Protein AF-A0A6B3IIB8-F1 (afdb_monomer_lite)

Structure (mmCIF, N/CA/C/O backbone):
data_AF-A0A6B3IIB8-F1
#
_entry.id   AF-A0A6B3IIB8-F1
#
loop_
_atom_site.group_PDB
_atom_site.id
_atom_site.type_symbol
_atom_site.label_atom_id
_atom_site.label_alt_id
_atom_site.label_comp_id
_atom_site.label_asym_id
_atom_site.label_entity_id
_atom_site.label_seq_id
_atom_site.pdbx_PDB_ins_code
_atom_site.Cartn_x
_atom_site.Cartn_y
_atom_site.Cartn_z
_atom_site.occupancy
_atom_site.B_iso_or_equiv
_atom_site.auth_seq_id
_atom_site.auth_comp_id
_atom_site.auth_asym_id
_atom_site.auth_atom_id
_atom_site.pdbx_PDB_model_num
ATOM 1 N N . ARG A 1 1 ? 7.238 1.100 -11.760 1.00 87.75 1 ARG A N 1
ATOM 2 C CA . ARG A 1 1 ? 7.744 -0.270 -12.069 1.00 87.75 1 ARG A CA 1
ATOM 3 C C . ARG A 1 1 ? 7.676 -1.134 -10.823 1.00 87.75 1 ARG A C 1
ATOM 5 O O . ARG A 1 1 ? 7.279 -2.292 -10.932 1.00 87.75 1 ARG A O 1
ATOM 12 N N . TYR A 1 2 ? 8.056 -0.547 -9.692 1.00 95.62 2 TYR A N 1
ATOM 13 C CA . TYR A 1 2 ? 7.989 -1.125 -8.362 1.00 95.62 2 TYR A CA 1
ATOM 14 C C . TYR A 1 2 ? 6.750 -0.595 -7.635 1.00 95.62 2 TYR A C 1
ATOM 16 O O . TYR A 1 2 ? 6.317 0.524 -7.918 1.00 95.62 2 TYR A O 1
ATOM 24 N N . SER A 1 3 ? 6.176 -1.385 -6.733 1.00 96.44 3 SER A N 1
ATOM 25 C CA . SER A 1 3 ? 5.049 -0.958 -5.892 1.00 96.44 3 SER A CA 1
ATOM 26 C C . SER A 1 3 ? 5.464 0.090 -4.854 1.00 96.44 3 SER A C 1
ATOM 28 O O . SER A 1 3 ? 4.703 1.011 -4.575 1.00 96.44 3 SER A O 1
ATOM 30 N N . MET A 1 4 ? 6.704 0.026 -4.368 1.00 97.56 4 MET A N 1
ATOM 31 C CA . MET A 1 4 ? 7.276 1.012 -3.445 1.00 97.56 4 MET A CA 1
ATOM 32 C C . MET A 1 4 ? 7.233 2.443 -4.006 1.00 97.56 4 MET A C 1
ATOM 34 O O . MET A 1 4 ? 6.848 3.361 -3.291 1.00 97.56 4 MET A O 1
ATOM 38 N N . ASP A 1 5 ? 7.511 2.649 -5.303 1.00 97.12 5 ASP A N 1
ATOM 39 C CA . ASP A 1 5 ? 7.397 3.972 -5.958 1.00 97.12 5 ASP A CA 1
ATOM 40 C C . ASP A 1 5 ? 5.986 4.575 -5.806 1.00 97.12 5 ASP A C 1
ATOM 42 O O . ASP A 1 5 ? 5.776 5.792 -5.860 1.00 97.12 5 ASP A O 1
ATOM 46 N N . TRP A 1 6 ? 4.994 3.698 -5.670 1.00 97.50 6 TRP A N 1
ATOM 47 C CA . TRP A 1 6 ? 3.591 4.043 -5.580 1.00 97.50 6 TRP A CA 1
ATOM 48 C C . TRP A 1 6 ? 3.170 4.337 -4.133 1.00 97.50 6 TRP A C 1
ATOM 50 O O . TRP A 1 6 ? 2.688 5.447 -3.897 1.00 97.50 6 TRP A O 1
ATOM 60 N N . TYR A 1 7 ? 3.402 3.436 -3.170 1.00 97.94 7 TYR A N 1
ATOM 61 C CA . TYR A 1 7 ? 2.921 3.620 -1.790 1.00 97.94 7 TYR A CA 1
ATOM 62 C C . TYR A 1 7 ? 3.927 4.269 -0.821 1.00 97.94 7 TYR A C 1
ATOM 64 O O . TYR A 1 7 ? 3.489 4.852 0.169 1.00 97.94 7 TYR A O 1
ATOM 72 N N . TYR A 1 8 ? 5.247 4.260 -1.071 1.00 98.50 8 TYR A N 1
ATOM 73 C CA . TYR A 1 8 ? 6.217 4.887 -0.150 1.00 98.50 8 TYR A CA 1
ATOM 74 C C . TYR A 1 8 ? 6.034 6.390 0.052 1.00 98.50 8 TYR A C 1
ATOM 76 O O . TYR A 1 8 ? 6.198 6.832 1.186 1.00 98.50 8 TYR A O 1
ATOM 84 N N . PRO A 1 9 ? 5.667 7.203 -0.957 1.00 98.56 9 PRO A N 1
ATOM 85 C CA . PRO A 1 9 ? 5.380 8.614 -0.707 1.00 98.56 9 PRO A CA 1
ATOM 86 C C . PRO A 1 9 ? 4.243 8.820 0.302 1.00 98.56 9 PRO A C 1
ATOM 88 O O . PRO A 1 9 ? 4.275 9.787 1.056 1.00 98.56 9 PRO A O 1
ATOM 91 N N . VAL A 1 10 ? 3.280 7.893 0.348 1.00 98.56 10 VAL A N 1
ATOM 92 C CA . VAL A 1 10 ? 2.183 7.892 1.324 1.00 98.56 10 VAL A CA 1
ATOM 93 C C . VAL A 1 10 ? 2.665 7.376 2.678 1.00 98.56 10 VAL A C 1
ATOM 95 O O . VAL A 1 10 ? 2.515 8.063 3.683 1.00 98.56 10 VAL A O 1
ATOM 98 N N . LEU A 1 11 ? 3.309 6.204 2.705 1.00 98.56 11 LEU A N 1
ATOM 99 C CA . LEU A 1 11 ? 3.833 5.594 3.932 1.00 98.56 11 LEU A CA 1
ATOM 100 C C . LEU A 1 11 ? 4.833 6.508 4.659 1.00 98.56 11 LEU A C 1
ATOM 102 O O . LEU A 1 11 ? 4.790 6.639 5.877 1.00 98.56 11 LEU A O 1
ATOM 106 N N . GLY A 1 12 ? 5.722 7.154 3.905 1.00 98.00 12 GLY A N 1
ATOM 107 C CA . GLY A 1 12 ? 6.724 8.087 4.416 1.00 98.00 12 GLY A CA 1
ATOM 108 C C . GLY A 1 12 ? 6.185 9.486 4.724 1.00 98.00 12 GLY A C 1
ATOM 109 O O . GLY A 1 12 ? 6.950 10.333 5.177 1.00 98.00 12 GLY A O 1
ATOM 110 N N . GLY A 1 13 ? 4.900 9.754 4.465 1.00 97.50 13 GLY A N 1
ATOM 111 C CA . GL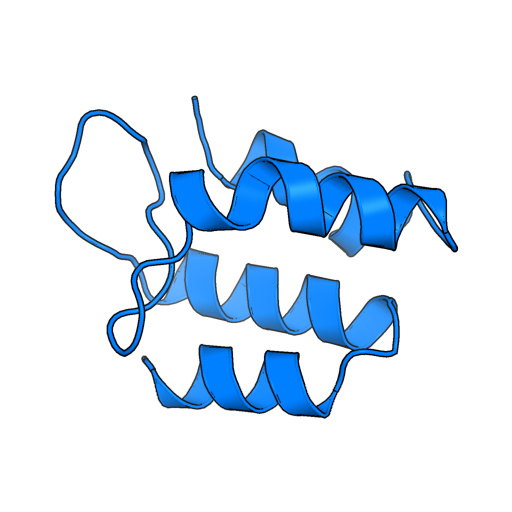Y A 1 13 ? 4.248 11.028 4.778 1.00 97.50 13 GLY A CA 1
ATOM 112 C C . GLY A 1 13 ? 4.624 12.202 3.868 1.00 97.50 13 GLY A C 1
ATOM 113 O O . GLY A 1 13 ? 4.299 13.343 4.188 1.00 97.50 13 GLY A O 1
ATOM 114 N N . ALA A 1 14 ? 5.290 11.956 2.736 1.00 98.38 14 ALA A N 1
ATOM 115 C CA . ALA A 1 14 ? 5.587 12.991 1.743 1.00 98.38 14 ALA A CA 1
ATOM 116 C C . ALA A 1 14 ? 4.331 13.423 0.963 1.00 98.38 14 ALA A C 1
ATOM 118 O O . ALA A 1 14 ? 4.221 14.578 0.559 1.00 98.38 14 ALA A O 1
ATOM 119 N N . VAL A 1 15 ? 3.387 12.499 0.770 1.00 98.38 15 VAL A N 1
ATOM 120 C CA . VAL A 1 15 ? 2.067 12.727 0.173 1.00 98.38 15 VAL A CA 1
ATOM 121 C C . VAL A 1 15 ? 1.016 12.362 1.216 1.00 98.38 15 VAL A C 1
ATOM 123 O O . VAL A 1 15 ? 1.049 11.263 1.764 1.00 98.38 15 VAL A O 1
ATOM 126 N N . THR A 1 16 ? 0.085 13.272 1.505 1.00 98.00 16 THR A N 1
ATOM 127 C CA . THR A 1 16 ? -0.916 13.101 2.573 1.00 98.00 16 THR A CA 1
ATOM 128 C C . THR A 1 16 ? -2.307 13.562 2.134 1.00 98.00 16 THR A C 1
ATOM 130 O O . THR A 1 16 ? -2.486 14.125 1.052 1.00 98.00 16 THR A O 1
ATOM 133 N N . GLY A 1 17 ? -3.318 13.297 2.967 1.00 97.06 17 GLY A N 1
ATOM 134 C CA . GLY A 1 17 ? -4.689 13.741 2.724 1.00 97.06 17 GLY A CA 1
ATOM 135 C C . GLY A 1 17 ? -5.293 13.161 1.434 1.00 97.06 17 GLY A C 1
ATOM 136 O O . GLY A 1 17 ? -4.954 12.042 1.047 1.00 97.06 17 GLY A O 1
ATOM 137 N N . PRO A 1 18 ? -6.178 13.904 0.744 1.00 97.50 18 PRO A N 1
ATOM 138 C CA . PRO A 1 18 ? -6.866 13.412 -0.452 1.00 97.50 18 PRO A CA 1
ATOM 139 C C . PRO A 1 18 ? -5.933 12.979 -1.591 1.00 97.50 18 PRO A C 1
ATOM 141 O O . PRO A 1 18 ? -6.275 12.073 -2.350 1.00 97.50 18 PRO A O 1
ATOM 144 N N . GLU A 1 19 ? -4.751 13.594 -1.706 1.00 98.19 19 GLU A N 1
ATOM 145 C CA . GLU A 1 19 ? -3.756 13.222 -2.718 1.00 98.19 19 GLU A CA 1
ATOM 146 C C . GLU A 1 19 ? -3.187 11.823 -2.455 1.00 98.19 19 GLU A C 1
ATOM 148 O O . GLU A 1 19 ? -3.014 11.041 -3.389 1.00 98.19 19 GLU A O 1
ATOM 153 N N . ALA A 1 20 ? -2.964 11.469 -1.185 1.00 98.31 20 ALA A N 1
ATOM 154 C CA . ALA A 1 20 ? -2.522 10.129 -0.816 1.00 98.31 20 ALA A CA 1
ATOM 155 C C . ALA A 1 20 ? -3.565 9.078 -1.200 1.00 98.31 20 ALA A C 1
ATOM 157 O O . ALA A 1 20 ? -3.228 8.085 -1.845 1.00 98.31 20 ALA A O 1
ATOM 158 N N . THR A 1 21 ? -4.837 9.325 -0.878 1.00 97.31 21 THR A N 1
ATOM 159 C CA . THR A 1 21 ? -5.937 8.427 -1.250 1.00 97.31 21 THR A CA 1
ATOM 160 C C . THR A 1 21 ? -6.039 8.275 -2.767 1.00 97.31 21 THR A C 1
ATOM 162 O O . THR A 1 21 ? -6.068 7.150 -3.263 1.00 97.31 21 THR A O 1
ATOM 165 N N . ALA A 1 22 ? -6.032 9.379 -3.522 1.00 97.94 22 ALA A N 1
ATOM 166 C CA . ALA A 1 22 ? -6.087 9.344 -4.985 1.00 97.94 22 ALA A CA 1
ATOM 167 C C . ALA A 1 22 ? -4.917 8.543 -5.577 1.00 97.94 22 ALA A C 1
ATOM 169 O O . ALA A 1 22 ? -5.124 7.641 -6.391 1.00 97.94 22 ALA A O 1
ATOM 170 N N . ARG A 1 23 ? -3.699 8.793 -5.086 1.00 97.88 23 ARG A N 1
ATOM 171 C CA . ARG A 1 23 ? -2.499 8.063 -5.493 1.00 97.88 23 ARG A CA 1
ATOM 172 C C . ARG A 1 23 ? -2.629 6.563 -5.243 1.00 97.88 23 ARG A C 1
ATOM 174 O O . ARG A 1 23 ? -2.272 5.777 -6.119 1.00 97.88 23 ARG A O 1
ATOM 181 N N . ILE A 1 24 ? -3.126 6.148 -4.074 1.00 98.00 24 ILE A N 1
ATOM 182 C CA . ILE A 1 24 ? -3.380 4.731 -3.779 1.00 98.00 24 ILE A CA 1
ATOM 183 C C . ILE A 1 24 ? -4.368 4.152 -4.801 1.00 98.00 24 ILE A C 1
ATOM 185 O O . ILE A 1 24 ? -4.065 3.141 -5.430 1.00 98.00 24 ILE A O 1
ATOM 189 N N . GLN A 1 25 ? -5.491 4.815 -5.074 1.00 97.56 25 GLN A N 1
ATOM 190 C CA . GLN A 1 25 ? -6.459 4.296 -6.049 1.00 97.56 25 GLN A CA 1
ATOM 191 C C . GLN A 1 25 ? -5.865 4.109 -7.455 1.00 97.56 25 GLN A C 1
ATOM 193 O O . GLN A 1 25 ? -6.078 3.073 -8.081 1.00 97.56 25 GLN A O 1
ATOM 198 N N . GLU A 1 26 ? -5.041 5.043 -7.934 1.00 97.31 26 GLU A N 1
ATOM 199 C CA . GLU A 1 26 ? -4.415 4.962 -9.264 1.00 97.31 26 GLU A CA 1
ATOM 200 C C . GLU A 1 26 ? -3.482 3.752 -9.452 1.00 97.31 26 GLU A C 1
ATOM 202 O O . GLU A 1 26 ? -3.229 3.300 -10.575 1.00 97.31 26 GLU A O 1
ATOM 207 N N . GLY A 1 27 ? -2.867 3.257 -8.378 1.00 96.00 27 GLY A N 1
ATOM 208 C CA . GLY A 1 27 ? -1.958 2.107 -8.426 1.00 96.00 27 GLY A CA 1
ATOM 209 C C . GLY A 1 27 ? -2.619 0.775 -8.098 1.00 96.00 27 GLY A C 1
ATOM 210 O O . GLY A 1 27 ? -1.984 -0.259 -8.299 1.00 96.00 27 GLY A O 1
ATOM 211 N N . TRP A 1 28 ? -3.873 0.789 -7.645 1.00 97.06 28 TRP A N 1
ATOM 212 C CA . TRP A 1 28 ? -4.508 -0.366 -7.021 1.00 97.06 28 TRP A CA 1
ATOM 213 C C . TRP A 1 28 ? -4.518 -1.601 -7.921 1.00 97.06 28 TRP A C 1
ATOM 215 O O . TRP A 1 28 ? -3.848 -2.584 -7.615 1.00 97.06 28 TRP A O 1
ATOM 225 N N . GLU A 1 29 ? -5.172 -1.533 -9.083 1.00 95.88 29 GLU A N 1
ATOM 226 C CA . GLU A 1 29 ? -5.278 -2.685 -9.996 1.00 95.88 29 GLU A CA 1
ATOM 227 C C . GLU A 1 29 ? -3.934 -3.131 -10.588 1.00 95.88 29 GLU A C 1
ATOM 229 O O . GLU A 1 29 ? -3.795 -4.250 -11.080 1.00 95.88 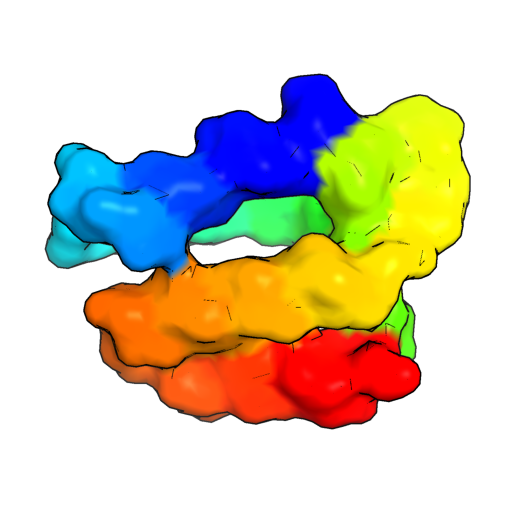29 GLU A O 1
ATOM 234 N N . ARG A 1 30 ? -2.920 -2.261 -10.550 1.00 95.44 30 ARG A N 1
ATOM 235 C CA . ARG A 1 30 ? -1.587 -2.577 -11.073 1.00 95.44 30 ARG A CA 1
ATOM 236 C C . ARG A 1 30 ? -0.790 -3.460 -10.119 1.00 95.44 30 ARG A C 1
ATOM 238 O O . ARG A 1 30 ? -0.006 -4.288 -10.584 1.00 95.44 30 ARG A O 1
ATOM 245 N N . PHE A 1 31 ? -0.952 -3.267 -8.811 1.00 96.94 31 PHE A N 1
ATOM 246 C CA . PHE A 1 31 ? -0.100 -3.901 -7.805 1.00 96.94 31 PHE A CA 1
ATOM 247 C C . PHE A 1 31 ? -0.845 -4.847 -6.869 1.00 96.94 31 PHE A C 1
ATOM 249 O O . PHE A 1 31 ? -0.246 -5.831 -6.440 1.00 96.94 31 PHE A O 1
ATOM 256 N N . VAL A 1 32 ? -2.118 -4.591 -6.568 1.00 96.81 32 VAL A N 1
ATOM 257 C CA . VAL A 1 32 ? -2.916 -5.434 -5.674 1.00 96.81 32 VAL A CA 1
ATOM 258 C C . VAL A 1 32 ? -3.514 -6.592 -6.458 1.00 96.81 32 VAL A C 1
ATOM 260 O O . VAL A 1 32 ? -4.189 -6.406 -7.469 1.00 96.81 32 VAL A O 1
ATOM 263 N N . VAL A 1 33 ? -3.278 -7.803 -5.967 1.00 95.62 33 VAL A N 1
ATOM 264 C CA . VAL A 1 33 ? -3.893 -9.029 -6.462 1.00 95.62 33 VAL A CA 1
ATOM 265 C C . VAL A 1 33 ? -4.898 -9.501 -5.407 1.00 95.62 33 VAL A C 1
ATOM 267 O O . VAL A 1 33 ? -4.481 -9.909 -4.318 1.00 95.62 33 VAL A O 1
ATOM 270 N N . PRO A 1 34 ? -6.212 -9.432 -5.691 1.00 93.12 34 PRO A N 1
ATOM 271 C CA . PRO A 1 34 ? -7.248 -9.775 -4.721 1.00 93.12 34 PRO A 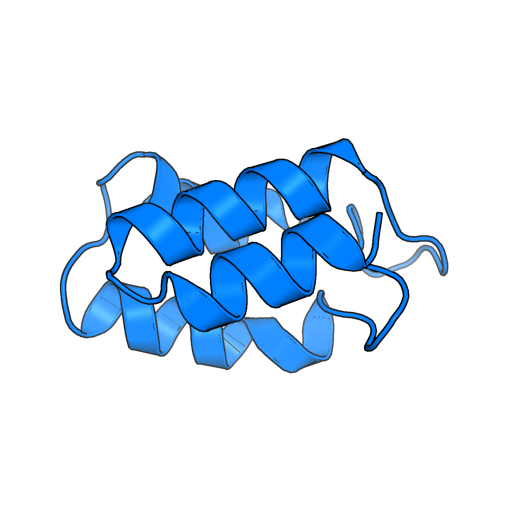CA 1
ATOM 272 C C . PRO A 1 34 ? -7.044 -11.163 -4.106 1.00 93.12 34 PRO A C 1
ATOM 274 O O . PRO A 1 34 ? -6.872 -12.146 -4.827 1.00 93.12 34 PRO A O 1
ATOM 277 N N . GLY A 1 35 ? -7.049 -11.227 -2.772 1.00 93.38 35 GLY A N 1
ATOM 278 C CA . GLY A 1 35 ? -6.879 -12.467 -2.009 1.00 93.38 35 GLY A CA 1
ATOM 279 C C . GLY A 1 35 ? -5.471 -13.074 -2.032 1.00 93.38 35 GLY A C 1
ATOM 280 O O . GLY A 1 35 ? -5.300 -14.170 -1.512 1.00 93.38 35 GLY A O 1
ATOM 281 N N . LEU A 1 36 ? -4.485 -12.399 -2.634 1.00 94.88 36 LEU A N 1
ATOM 282 C CA . LEU A 1 36 ? -3.098 -12.874 -2.711 1.00 94.88 36 LEU A CA 1
ATOM 283 C C . LEU A 1 36 ? -2.084 -11.865 -2.149 1.00 94.88 36 LEU A C 1
ATOM 285 O O . LEU A 1 36 ? -1.047 -12.275 -1.640 1.00 94.88 36 LEU A O 1
ATOM 289 N N . GLY A 1 37 ? -2.341 -10.559 -2.260 1.00 96.06 37 GLY A N 1
ATOM 290 C CA . GLY A 1 37 ? -1.463 -9.511 -1.726 1.00 96.06 37 GLY A CA 1
ATOM 291 C C . GLY A 1 37 ? -0.911 -8.577 -2.802 1.00 96.06 37 GLY A C 1
ATOM 292 O O . GLY A 1 37 ? -1.579 -8.300 -3.799 1.00 96.06 37 GLY A O 1
ATOM 293 N N . VAL A 1 38 ? 0.301 -8.054 -2.606 1.00 97.69 38 VAL A N 1
ATOM 294 C CA . VAL A 1 38 ? 0.877 -6.979 -3.432 1.00 97.69 38 VAL A CA 1
ATOM 295 C C . VAL A 1 38 ? 2.074 -7.466 -4.241 1.00 97.69 38 VAL A C 1
ATOM 297 O O . VAL A 1 38 ? 2.970 -8.129 -3.727 1.00 97.69 38 VAL A O 1
ATOM 300 N N . ARG A 1 39 ?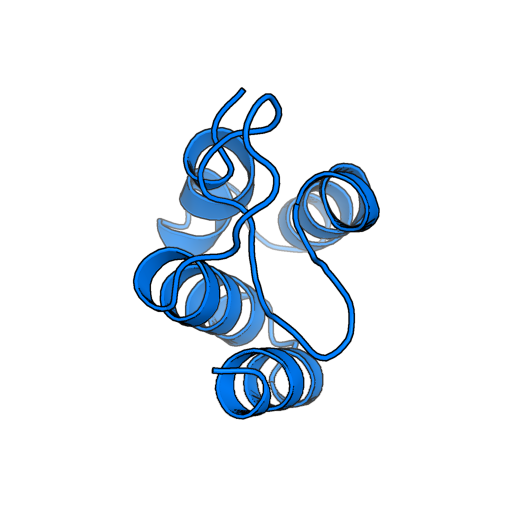 2.122 -7.111 -5.528 1.00 97.00 39 ARG A N 1
ATOM 301 C CA . ARG A 1 39 ? 3.279 -7.353 -6.404 1.00 97.00 39 ARG A CA 1
ATOM 302 C C . ARG A 1 39 ? 4.416 -6.395 -6.067 1.00 97.00 39 ARG A C 1
ATOM 304 O O . ARG A 1 39 ? 4.216 -5.186 -6.105 1.00 97.00 39 ARG A O 1
ATOM 311 N N . CYS A 1 40 ? 5.631 -6.909 -5.893 1.00 96.38 40 CYS A N 1
ATOM 312 C CA . CYS A 1 40 ? 6.841 -6.079 -5.814 1.00 96.38 40 CYS A CA 1
ATOM 313 C C . CYS A 1 40 ? 7.152 -5.373 -7.148 1.00 96.38 40 CYS A C 1
ATOM 315 O O . CYS A 1 40 ? 7.455 -4.178 -7.192 1.00 96.38 40 CYS A O 1
ATOM 317 N N . VAL A 1 41 ? 7.045 -6.108 -8.264 1.00 94.88 41 VAL A N 1
ATOM 318 C CA . VAL A 1 41 ? 7.372 -5.629 -9.617 1.00 94.88 41 VAL A CA 1
ATOM 319 C C . VAL A 1 41 ? 6.349 -6.099 -10.646 1.00 94.88 41 VAL A C 1
ATOM 321 O O . VAL A 1 41 ? 5.925 -7.248 -10.625 1.00 94.88 41 VAL A O 1
ATOM 324 N N . LEU A 1 42 ? 5.999 -5.229 -11.598 1.00 88.44 42 LEU A N 1
ATOM 325 C CA . LEU A 1 42 ? 4.987 -5.535 -12.625 1.00 88.44 42 LEU A CA 1
ATOM 326 C C . LEU A 1 42 ? 5.297 -6.732 -13.547 1.00 88.44 42 LEU A C 1
ATOM 328 O O . LEU A 1 42 ? 4.353 -7.444 -13.882 1.00 88.44 42 LEU A O 1
ATOM 332 N N . PRO A 1 43 ? 6.549 -6.974 -13.994 1.00 90.44 43 PRO A N 1
ATOM 333 C CA . PRO A 1 43 ? 6.827 -8.065 -14.933 1.00 90.44 43 PRO A CA 1
ATOM 334 C C . PRO A 1 43 ? 6.672 -9.469 -14.340 1.00 90.44 43 PRO A C 1
ATOM 336 O O . PRO A 1 43 ? 6.580 -10.432 -15.095 1.00 90.44 43 PRO A O 1
ATOM 339 N N . ASN A 1 44 ? 6.676 -9.594 -13.011 1.00 87.19 44 ASN A N 1
ATOM 340 C CA . ASN A 1 44 ? 6.657 -10.885 -12.339 1.00 87.19 44 ASN A CA 1
ATOM 341 C C . ASN A 1 44 ? 5.249 -11.201 -11.809 1.00 87.19 44 ASN A C 1
ATOM 343 O O . ASN A 1 44 ? 4.548 -10.294 -11.358 1.00 87.19 44 ASN A O 1
ATOM 347 N N . PRO A 1 45 ? 4.824 -12.476 -11.841 1.00 85.19 45 PRO A N 1
ATOM 348 C CA . PRO A 1 45 ? 3.451 -12.849 -11.506 1.00 85.19 45 PRO A CA 1
ATOM 349 C C . PRO A 1 45 ? 3.180 -12.997 -10.002 1.00 85.19 45 PRO A C 1
ATOM 351 O O . PRO A 1 45 ? 2.026 -13.173 -9.623 1.00 85.19 45 PRO A O 1
ATOM 354 N N . TRP A 1 46 ? 4.207 -12.974 -9.148 1.00 93.19 46 TRP A N 1
ATOM 355 C CA . TRP A 1 46 ? 4.051 -13.228 -7.716 1.00 93.19 46 TRP A CA 1
ATOM 356 C C . TRP A 1 46 ? 3.833 -11.953 -6.898 1.00 93.19 46 TRP A C 1
ATOM 358 O O . TRP A 1 46 ? 4.244 -10.849 -7.264 1.00 93.19 46 TRP A O 1
ATOM 368 N N . VAL A 1 47 ? 3.205 -12.160 -5.749 1.00 96.56 47 VAL A N 1
ATOM 369 C CA . VAL A 1 47 ? 3.050 -11.197 -4.658 1.00 96.56 47 VAL A CA 1
ATOM 370 C C . VAL A 1 47 ? 4.103 -11.448 -3.584 1.00 96.56 47 VAL A C 1
ATOM 372 O O . VAL A 1 47 ? 4.746 -12.501 -3.564 1.00 96.56 47 VAL A O 1
ATOM 375 N N . THR A 1 48 ? 4.292 -10.484 -2.696 1.00 97.06 48 THR A N 1
ATOM 376 C CA . THR A 1 48 ? 5.294 -10.547 -1.636 1.00 97.06 48 THR A CA 1
ATOM 377 C C . THR A 1 48 ? 4.722 -10.010 -0.327 1.00 97.06 48 THR A C 1
ATOM 379 O O . THR A 1 48 ? 4.080 -8.963 -0.287 1.00 97.06 48 THR A O 1
ATOM 382 N N . GLY A 1 49 ? 4.955 -10.743 0.767 1.00 97.19 49 GLY A N 1
ATOM 383 C CA . GLY A 1 49 ? 4.405 -10.393 2.080 1.00 97.19 49 GLY A CA 1
ATOM 384 C C . GLY A 1 49 ? 4.905 -9.047 2.610 1.00 97.19 49 GLY A C 1
ATOM 385 O O . GLY A 1 49 ? 4.135 -8.317 3.221 1.00 97.19 49 GLY A O 1
ATOM 386 N N . GLY A 1 50 ? 6.163 -8.685 2.329 1.00 97.88 50 GLY A N 1
ATOM 387 C CA . GLY A 1 50 ? 6.731 -7.393 2.731 1.00 97.88 50 GLY A CA 1
ATOM 388 C C . GLY A 1 50 ? 5.955 -6.217 2.139 1.00 97.88 50 GLY A C 1
ATOM 389 O O . GLY A 1 50 ? 5.456 -5.370 2.870 1.00 97.88 50 GLY A O 1
ATOM 390 N N . GLU A 1 51 ? 5.765 -6.222 0.825 1.00 97.88 51 GLU A N 1
ATOM 391 C CA . GLU A 1 51 ? 5.061 -5.177 0.088 1.00 97.88 51 GLU A CA 1
ATOM 392 C C . GLU A 1 51 ? 3.570 -5.129 0.448 1.00 97.88 51 GLU A C 1
ATOM 394 O O . GLU A 1 51 ? 2.986 -4.046 0.493 1.00 97.88 51 GLU A O 1
ATOM 399 N N . SER A 1 52 ? 2.953 -6.275 0.764 1.00 98.31 52 SER A N 1
ATOM 400 C CA . SER A 1 52 ? 1.596 -6.314 1.326 1.00 98.31 52 SER A CA 1
ATOM 401 C C . SER A 1 52 ? 1.526 -5.624 2.690 1.00 98.31 52 SER A C 1
ATOM 403 O O . SER A 1 52 ? 0.668 -4.767 2.900 1.00 98.31 52 SER A O 1
ATOM 405 N N . CYS A 1 53 ? 2.445 -5.945 3.605 1.00 98.44 53 CYS A N 1
ATOM 406 C CA . CYS A 1 53 ? 2.510 -5.318 4.925 1.00 98.44 53 CYS A CA 1
ATOM 407 C C . CYS A 1 53 ? 2.769 -3.809 4.831 1.00 98.44 53 CYS A C 1
ATOM 409 O O . CYS A 1 53 ? 2.136 -3.025 5.534 1.00 98.44 53 CYS A O 1
ATOM 411 N N . GLU A 1 54 ? 3.666 -3.377 3.949 1.00 98.50 54 GLU A N 1
ATOM 412 C CA . GLU A 1 54 ? 3.967 -1.957 3.764 1.00 98.50 54 GLU A CA 1
ATOM 413 C C . GLU A 1 54 ? 2.796 -1.185 3.144 1.00 98.50 54 GLU A C 1
ATOM 415 O O . GLU A 1 54 ? 2.504 -0.070 3.582 1.00 98.50 54 GLU A O 1
ATOM 420 N N . LEU A 1 55 ? 2.073 -1.775 2.182 1.00 98.44 55 LEU A N 1
ATOM 421 C CA . LEU A 1 55 ? 0.834 -1.180 1.676 1.00 98.44 55 LEU A CA 1
ATOM 422 C C . LEU A 1 55 ? -0.228 -1.091 2.780 1.00 98.44 55 LEU A C 1
ATOM 424 O O . LEU A 1 55 ? -0.903 -0.068 2.883 1.00 98.44 55 LEU A O 1
ATOM 428 N N . ALA A 1 56 ? -0.366 -2.118 3.623 1.00 98.50 56 ALA A N 1
ATOM 429 C CA . ALA A 1 56 ? -1.285 -2.077 4.759 1.00 98.50 56 ALA A CA 1
ATOM 430 C C . ALA A 1 56 ? -0.942 -0.925 5.721 1.00 98.50 56 ALA A C 1
ATOM 432 O O . ALA A 1 56 ? -1.835 -0.199 6.154 1.00 98.50 56 ALA A O 1
ATOM 433 N N . LEU A 1 57 ? 0.344 -0.677 5.992 1.00 98.62 57 LEU A N 1
ATOM 434 C CA . LEU A 1 57 ? 0.775 0.487 6.774 1.00 98.62 57 LEU A CA 1
ATOM 435 C C . LEU A 1 57 ? 0.453 1.814 6.066 1.00 98.62 57 LEU A C 1
ATOM 437 O O . LEU A 1 57 ? -0.007 2.751 6.716 1.00 98.62 57 LEU A O 1
ATOM 441 N N . ALA A 1 58 ? 0.635 1.898 4.744 1.00 98.50 58 ALA A N 1
ATOM 442 C CA . ALA A 1 58 ? 0.276 3.084 3.961 1.00 98.50 58 ALA A CA 1
ATOM 443 C C . ALA A 1 58 ? -1.241 3.382 4.008 1.00 98.50 58 ALA A C 1
ATOM 445 O O . ALA A 1 58 ? -1.661 4.536 4.119 1.00 98.50 58 ALA A O 1
ATOM 446 N N . LEU A 1 59 ? -2.076 2.341 3.969 1.00 98.31 59 LEU A N 1
ATOM 447 C CA . LEU A 1 59 ? -3.529 2.448 4.142 1.00 98.31 59 LEU A CA 1
ATOM 448 C C . LEU A 1 59 ? -3.893 2.868 5.573 1.00 98.31 59 LEU A C 1
ATOM 450 O O . LEU A 1 59 ? -4.741 3.732 5.778 1.00 98.31 59 LEU A O 1
ATOM 454 N N . TRP A 1 60 ? -3.201 2.329 6.576 1.00 98.31 60 TRP A N 1
ATOM 455 C CA . TRP A 1 60 ? -3.427 2.703 7.970 1.00 98.31 60 TRP A CA 1
ATOM 456 C C . TRP A 1 60 ? -3.172 4.194 8.219 1.00 98.31 60 TRP A C 1
ATOM 458 O O . TRP A 1 60 ? -4.009 4.873 8.814 1.00 98.31 60 TRP A O 1
ATOM 468 N N . VAL A 1 61 ? -2.052 4.739 7.727 1.00 97.12 61 VAL A N 1
ATOM 469 C CA . VAL A 1 61 ? -1.721 6.167 7.920 1.00 97.12 61 VAL A CA 1
ATOM 470 C C . VAL A 1 61 ? -2.660 7.113 7.166 1.00 97.12 61 VAL A C 1
ATOM 472 O O . VAL A 1 61 ? -2.749 8.287 7.518 1.00 97.12 61 VAL A O 1
ATOM 475 N N . THR A 1 62 ? -3.385 6.618 6.159 1.00 96.50 62 THR A N 1
ATOM 476 C CA . THR A 1 62 ? -4.415 7.382 5.432 1.00 96.50 62 THR A CA 1
ATOM 477 C C . THR A 1 62 ? -5.812 7.247 6.042 1.00 96.50 62 THR A C 1
ATOM 479 O O . THR A 1 62 ? -6.749 7.878 5.559 1.00 96.50 62 THR A O 1
ATOM 482 N N . GLY A 1 63 ? -5.958 6.485 7.132 1.00 96.44 63 GLY A N 1
ATOM 483 C CA . GLY A 1 63 ? -7.236 6.254 7.807 1.00 96.44 63 GLY A CA 1
ATOM 484 C C . GLY A 1 63 ? -8.079 5.137 7.185 1.00 96.44 63 GLY A C 1
ATOM 485 O O . GLY A 1 63 ? -9.225 4.951 7.582 1.00 96.44 63 GLY A O 1
ATOM 486 N N . GLU A 1 64 ? -7.531 4.370 6.242 1.00 97.19 64 GLU A N 1
ATOM 487 C CA . GLU A 1 64 ? -8.206 3.254 5.571 1.00 97.19 64 GLU A CA 1
ATOM 488 C C . GLU A 1 64 ? -7.966 1.924 6.310 1.00 97.19 64 GLU A C 1
ATOM 490 O O . GLU A 1 64 ? -7.516 0.932 5.733 1.00 97.19 64 GLU A O 1
ATOM 495 N N . SER A 1 65 ? -8.242 1.903 7.616 1.00 97.50 65 SER A N 1
ATOM 496 C CA . SER A 1 65 ? -7.908 0.789 8.518 1.00 97.50 65 SER A CA 1
ATOM 497 C C . SER A 1 65 ? -8.559 -0.548 8.146 1.00 97.50 65 SER A C 1
ATOM 499 O O . SER A 1 65 ? -7.915 -1.586 8.287 1.00 97.50 65 SER A O 1
ATOM 501 N N . ASP A 1 66 ? -9.787 -0.542 7.623 1.00 97.75 66 ASP A N 1
ATOM 502 C CA . ASP A 1 66 ? -10.471 -1.778 7.216 1.00 97.75 66 ASP A CA 1
ATOM 503 C C . ASP A 1 66 ? -9.778 -2.413 6.003 1.00 97.75 66 ASP A C 1
ATOM 505 O O . ASP A 1 66 ? -9.446 -3.597 6.013 1.00 97.75 66 ASP A O 1
ATOM 509 N N . ARG A 1 67 ? -9.432 -1.600 4.997 1.00 96.56 67 ARG A N 1
ATOM 510 C CA . ARG A 1 67 ? -8.674 -2.055 3.820 1.00 96.56 67 ARG A CA 1
ATOM 511 C C . ARG A 1 67 ? -7.252 -2.477 4.178 1.00 96.56 67 ARG A C 1
ATOM 513 O O . ARG A 1 67 ? -6.716 -3.401 3.573 1.00 96.56 67 ARG A O 1
ATOM 520 N N . ALA A 1 68 ? -6.628 -1.815 5.152 1.00 98.06 68 ALA A N 1
ATOM 521 C CA . ALA A 1 68 ? -5.327 -2.231 5.668 1.00 98.06 68 ALA A CA 1
ATOM 522 C C . ALA A 1 68 ? -5.391 -3.653 6.249 1.00 98.06 68 ALA A C 1
ATOM 524 O O . ALA A 1 68 ? -4.521 -4.476 5.960 1.00 98.06 68 ALA A O 1
ATOM 525 N N . LEU A 1 69 ? -6.438 -3.951 7.025 1.00 97.75 69 LEU A N 1
ATOM 526 C CA . LEU A 1 69 ? -6.658 -5.278 7.592 1.00 97.75 69 LEU A CA 1
ATOM 527 C C . LEU A 1 69 ? -6.922 -6.325 6.503 1.00 97.75 69 LEU A C 1
ATOM 529 O O . LEU A 1 69 ? -6.326 -7.397 6.555 1.00 97.75 69 LEU A O 1
ATOM 533 N N . GLU A 1 70 ? -7.748 -6.006 5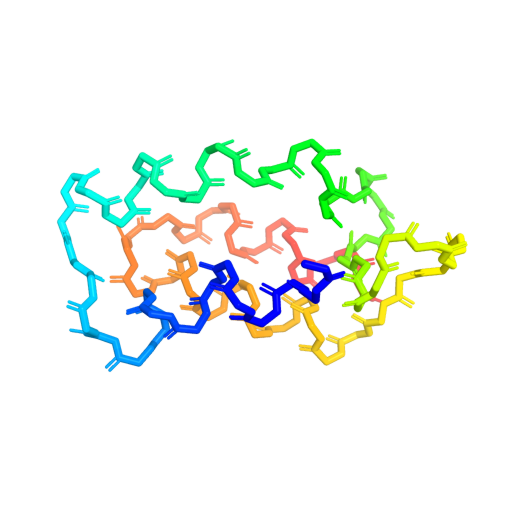.503 1.00 96.38 70 GLU A N 1
ATOM 534 C CA . GLU A 1 70 ? -8.008 -6.892 4.359 1.00 96.38 70 GLU A CA 1
ATOM 535 C C . GLU A 1 70 ? -6.713 -7.283 3.631 1.00 96.38 70 GLU A C 1
ATOM 537 O O . GLU A 1 70 ? -6.489 -8.458 3.338 1.00 96.38 70 GLU A O 1
ATOM 542 N N . ILE A 1 71 ? -5.830 -6.312 3.370 1.00 97.38 71 ILE A N 1
ATOM 543 C CA . ILE A 1 71 ? -4.533 -6.577 2.734 1.00 97.38 71 ILE A CA 1
ATOM 544 C C . ILE A 1 71 ? -3.650 -7.437 3.635 1.00 97.38 71 ILE A C 1
ATOM 546 O O . ILE A 1 71 ? -3.057 -8.404 3.158 1.00 97.38 71 ILE A O 1
ATOM 550 N N . LEU A 1 72 ? -3.573 -7.128 4.930 1.00 96.31 72 LEU A N 1
ATOM 551 C CA . LEU A 1 72 ? -2.739 -7.882 5.863 1.00 96.31 72 LEU A CA 1
ATOM 552 C C . LEU A 1 72 ? -3.203 -9.341 6.009 1.00 96.31 72 LEU A C 1
ATOM 554 O O . LEU A 1 72 ? -2.372 -10.23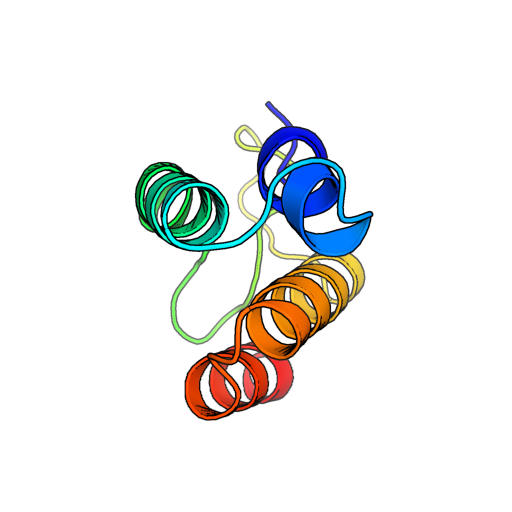2 6.125 1.00 96.31 72 LEU A O 1
ATOM 558 N N . GLN A 1 73 ? -4.513 -9.592 5.959 1.00 95.69 73 GLN A N 1
ATOM 559 C CA . GLN A 1 73 ? -5.098 -10.938 6.008 1.00 95.69 73 GLN A CA 1
ATOM 560 C C . GLN A 1 73 ? -4.895 -11.750 4.721 1.00 95.69 73 GLN A C 1
ATOM 562 O O . GLN A 1 73 ? -5.138 -12.955 4.724 1.00 95.69 73 GLN A O 1
ATOM 567 N N . SER A 1 74 ? -4.486 -11.106 3.624 1.00 88.12 74 SER A N 1
ATOM 568 C CA . SER A 1 74 ? -4.190 -11.783 2.354 1.00 88.12 74 SER A CA 1
ATOM 569 C C . SER A 1 74 ? -2.781 -12.382 2.277 1.00 88.12 74 SER A C 1
ATOM 571 O O . SER A 1 74 ? -2.471 -13.051 1.292 1.00 88.12 74 SER A O 1
ATOM 573 N N . VAL A 1 75 ? -1.942 -12.130 3.291 1.00 83.69 75 VAL A N 1
ATOM 574 C CA . VAL A 1 75 ? -0.581 -12.674 3.446 1.00 83.69 75 VAL A CA 1
ATOM 575 C C . VAL A 1 75 ? -0.626 -13.989 4.214 1.00 83.69 75 VAL A C 1
ATOM 577 O O . VAL A 1 75 ? 0.057 -14.937 3.766 1.00 83.69 75 VAL A O 1
#

pLDDT: mean 96.24, std 3.19, range [83.69, 98.62]

Radius of gyration: 11.02 Å; chains: 1; bounding box: 18×27×24 Å

Foldseek 3Di:
DFCCVQQVCLLVVVDADPRLVVSCVVCDVQFQDQLAAGDGDRVDDHHDLVSLQSVLSSCVSRVNNVVSVNSNVSD

Sequence (75 aa):
RYSMDWYYPVLGGAVTGPEATARIQEGWERFVVPGLGVRCVLPNPWVTGGESCELALALWVTGESDRALEILQSV

Secondary structure (DSSP, 8-state):
-BSHHHHHHHHTTSS-HHHHHHHHHHHHHHHEETTTEE-SBTTS---BHHHHHHHHHHHHHTT-HHHHHHHHHT-